Protein AF-A0A090TA53-F1 (afdb_monomer_lite)

Foldseek 3Di:
DDPVVVLVVVCVVPNNVVSVVVSVVVVVVVLVVVLLVVLVVVLVVLVPPPVDDPVRSVVVNVVSVVVSDDPVCVVVSVVVVVVVVVVVVVPD

Sequence (92 aa):
MDAQSQFLVRESLVGTEASQRLAALDEKRAQFEQSVQSYMLVRAEIIENESLSEYDREQAIAELREPLFDSSQIRRIEALERIHDQNSALTP

pLDDT: mean 89.62, std 10.16, range [51.66, 98.19]

Structure (mmCIF, N/CA/C/O backbone):
data_AF-A0A090TA53-F1
#
_entry.id   AF-A0A090TA53-F1
#
loop_
_atom_site.group_PDB
_atom_site.id
_atom_site.type_symbol
_atom_site.label_atom_id
_atom_site.label_alt_id
_atom_site.label_comp_id
_atom_site.label_asym_id
_atom_site.label_entity_id
_atom_site.label_seq_id
_atom_site.pdbx_PDB_ins_code
_atom_site.Cartn_x
_atom_site.Cartn_y
_atom_site.Cartn_z
_atom_site.occupancy
_atom_site.B_iso_or_equiv
_atom_site.auth_seq_id
_atom_site.auth_comp_id
_atom_site.auth_asym_id
_atom_site.auth_atom_id
_atom_site.pdbx_PDB_model_num
ATOM 1 N N . MET A 1 1 ? -23.779 -9.334 8.877 1.00 56.91 1 MET A N 1
ATOM 2 C CA . MET A 1 1 ? -24.096 -8.457 10.023 1.00 56.91 1 MET A CA 1
ATOM 3 C C . MET A 1 1 ? -23.967 -7.038 9.503 1.00 56.91 1 MET A C 1
ATOM 5 O O . MET A 1 1 ? -22.934 -6.753 8.912 1.00 56.91 1 MET A O 1
ATOM 9 N N . ASP A 1 2 ? -25.010 -6.215 9.580 1.00 74.69 2 ASP A N 1
ATOM 10 C CA . ASP A 1 2 ? -24.932 -4.822 9.116 1.00 74.69 2 ASP A CA 1
ATOM 11 C C . ASP A 1 2 ? -24.172 -3.936 10.129 1.00 74.69 2 ASP A C 1
ATOM 13 O O . ASP A 1 2 ? -23.977 -4.310 11.291 1.00 74.69 2 ASP A O 1
ATOM 17 N N . ALA A 1 3 ? -23.696 -2.770 9.678 1.00 71.44 3 ALA A N 1
ATOM 18 C CA . ALA A 1 3 ? -22.881 -1.863 10.493 1.00 71.44 3 ALA A CA 1
ATOM 19 C C . ALA A 1 3 ? -23.627 -1.342 11.741 1.00 71.44 3 ALA A C 1
ATOM 21 O O . ALA A 1 3 ? -23.013 -1.097 12.780 1.00 71.44 3 ALA A O 1
ATOM 22 N N . GLN A 1 4 ? -24.958 -1.227 11.668 1.00 67.81 4 GLN A N 1
ATOM 23 C CA . GLN A 1 4 ? -25.808 -0.786 12.779 1.00 67.81 4 GLN A CA 1
ATOM 24 C C . GLN A 1 4 ? -25.910 -1.849 13.882 1.00 67.81 4 GLN A C 1
ATOM 26 O O . GLN A 1 4 ? -25.753 -1.534 15.061 1.00 67.81 4 GLN A O 1
ATOM 31 N N . SER A 1 5 ? -26.077 -3.120 13.515 1.00 73.88 5 SER A N 1
ATOM 32 C CA . SER A 1 5 ? -26.095 -4.252 14.449 1.00 73.88 5 SER A CA 1
ATOM 33 C C . SER A 1 5 ? -24.766 -4.386 15.193 1.00 73.88 5 SER A C 1
ATOM 35 O O . SER A 1 5 ? -24.740 -4.668 16.390 1.00 73.88 5 SER A O 1
ATOM 37 N N . GLN A 1 6 ? -23.647 -4.154 14.501 1.00 74.25 6 GLN A N 1
ATOM 38 C CA . GLN A 1 6 ? -22.314 -4.214 15.099 1.00 74.25 6 GLN A CA 1
ATOM 39 C C . GLN A 1 6 ? -22.075 -3.062 16.091 1.00 74.25 6 GLN A C 1
ATOM 41 O O . GLN A 1 6 ? -21.452 -3.269 17.135 1.00 74.25 6 GLN A O 1
ATOM 46 N N . PHE A 1 7 ? -22.607 -1.870 15.801 1.00 72.06 7 PHE A N 1
ATOM 47 C CA . PHE A 1 7 ? -22.533 -0.705 16.685 1.00 72.06 7 PHE A CA 1
ATOM 48 C C . PHE A 1 7 ? -23.278 -0.922 18.009 1.00 72.06 7 PHE A C 1
ATOM 50 O O . PHE A 1 7 ? -22.698 -0.679 19.066 1.00 72.06 7 PHE A O 1
ATOM 57 N N . LEU A 1 8 ? -24.518 -1.424 17.972 1.00 71.88 8 LEU A N 1
ATOM 58 C CA . LEU A 1 8 ? -25.337 -1.639 19.177 1.00 71.88 8 LEU A CA 1
ATOM 59 C C . LEU A 1 8 ? -24.719 -2.679 20.123 1.00 71.88 8 LEU A C 1
ATOM 61 O O . LEU A 1 8 ? -24.676 -2.487 21.338 1.00 71.88 8 LEU A O 1
ATOM 65 N N . VAL A 1 9 ? -24.167 -3.760 19.562 1.00 78.81 9 VAL A N 1
ATOM 66 C CA . VAL A 1 9 ? -23.433 -4.767 20.343 1.00 78.81 9 VAL A CA 1
ATOM 67 C C . VAL A 1 9 ? -22.211 -4.140 21.013 1.00 78.81 9 VAL A C 1
ATOM 69 O O . VAL A 1 9 ? -21.992 -4.340 22.205 1.00 78.81 9 VAL A O 1
ATOM 72 N N . ARG A 1 10 ? -21.428 -3.336 20.287 1.00 77.50 10 ARG A N 1
ATOM 73 C CA . ARG A 1 10 ? -20.239 -2.673 20.843 1.00 77.50 10 ARG A CA 1
ATOM 74 C C . ARG A 1 10 ? -20.591 -1.633 21.897 1.00 77.50 10 ARG A C 1
ATOM 76 O O . ARG A 1 10 ? -19.935 -1.595 22.930 1.00 77.50 10 ARG A O 1
ATOM 83 N N . GLU A 1 11 ? -21.636 -0.843 21.685 1.00 74.94 11 GLU A N 1
ATOM 84 C CA . GLU A 1 11 ? -22.104 0.141 22.662 1.00 74.94 11 GLU A CA 1
ATOM 85 C C . GLU A 1 11 ? -22.418 -0.512 24.012 1.00 74.94 11 GLU A C 1
ATOM 87 O O . GLU A 1 11 ? -21.957 -0.025 25.041 1.00 74.94 11 GLU A O 1
ATOM 92 N N . SER A 1 12 ? -23.102 -1.659 24.014 1.00 76.31 12 SER A N 1
ATOM 93 C CA . SER A 1 12 ? -23.392 -2.389 25.256 1.00 76.31 12 SER A CA 1
ATOM 94 C C . SER A 1 12 ? -22.147 -2.920 25.987 1.00 76.31 12 SER A C 1
ATOM 96 O O . SER A 1 12 ? -22.204 -3.160 27.190 1.00 76.31 12 SER A O 1
ATOM 98 N N . LEU A 1 13 ? -21.021 -3.085 25.281 1.00 78.50 13 LEU A N 1
ATOM 99 C CA . LEU A 1 13 ? -19.777 -3.648 25.817 1.00 78.50 13 LEU A CA 1
ATOM 100 C C . LEU A 1 13 ? -18.770 -2.581 26.259 1.00 78.50 13 LEU A C 1
ATOM 102 O O . LEU A 1 13 ? -18.066 -2.778 27.246 1.00 78.50 13 LEU A O 1
ATOM 106 N N . VAL A 1 14 ? -18.662 -1.480 25.510 1.00 83.19 14 VAL A N 1
ATOM 107 C CA . VAL A 1 14 ? -17.617 -0.457 25.708 1.00 83.19 14 VAL A CA 1
ATOM 108 C C . VAL A 1 14 ? -18.170 0.952 25.947 1.00 83.19 14 VAL A C 1
ATOM 110 O O . VAL A 1 14 ? -17.399 1.879 26.194 1.00 83.19 14 VAL A O 1
ATOM 113 N N . GLY A 1 15 ? -19.492 1.128 25.896 1.00 85.25 15 GLY A N 1
ATOM 114 C CA . GLY A 1 15 ? -20.159 2.426 25.964 1.00 85.25 15 GLY A CA 1
ATOM 115 C C . GLY A 1 15 ? -20.156 3.179 24.628 1.00 85.25 15 GLY A C 1
ATOM 116 O O . GLY A 1 15 ? -19.422 2.853 23.690 1.00 85.25 15 GLY A O 1
ATOM 117 N N . THR A 1 16 ? -20.987 4.216 24.537 1.00 82.56 16 THR A N 1
ATOM 118 C CA . THR A 1 16 ? -21.258 4.958 23.294 1.00 82.56 16 THR A CA 1
ATOM 119 C C . THR A 1 16 ? -20.009 5.620 22.704 1.00 82.56 16 THR A C 1
ATOM 121 O O . THR A 1 16 ? -19.736 5.458 21.516 1.00 82.56 16 THR A O 1
ATOM 124 N N . GLU A 1 17 ? -19.201 6.312 23.519 1.00 83.31 17 GLU A N 1
ATOM 125 C CA . GLU A 1 17 ? -17.998 7.024 23.045 1.00 83.31 17 GLU A CA 1
ATOM 126 C C . GLU A 1 17 ? -16.961 6.057 22.448 1.00 83.31 17 GLU A C 1
ATOM 128 O O . GLU A 1 17 ? -16.405 6.291 21.373 1.00 83.31 17 GLU A O 1
ATOM 133 N N . ALA A 1 18 ? -16.712 4.928 23.117 1.00 83.50 18 ALA A N 1
ATOM 134 C CA . ALA A 1 18 ? -15.784 3.924 22.612 1.00 83.50 18 ALA A CA 1
ATOM 135 C C . ALA A 1 18 ? -16.329 3.219 21.359 1.00 83.50 18 ALA A C 1
ATOM 137 O O . ALA A 1 18 ? -15.556 2.957 20.436 1.00 83.50 18 ALA A O 1
ATOM 138 N N . SER A 1 19 ? -17.644 2.977 21.285 1.00 84.94 19 SER A N 1
ATOM 139 C CA . SER A 1 19 ? -18.291 2.422 20.090 1.00 84.94 19 SER A CA 1
ATOM 140 C C . SER A 1 19 ? -18.147 3.349 18.876 1.00 84.94 19 SER A C 1
ATOM 142 O O . SER A 1 19 ? -17.775 2.895 17.794 1.00 84.94 19 SER A O 1
ATOM 144 N N . GLN A 1 20 ? -18.325 4.663 19.057 1.00 85.31 20 GLN A N 1
ATOM 145 C CA . GLN A 1 20 ? -18.125 5.664 17.999 1.00 85.31 20 GLN A CA 1
ATOM 146 C C . GLN A 1 20 ? -16.675 5.707 17.500 1.00 85.31 20 GLN A C 1
ATOM 148 O O . GLN A 1 20 ? -16.439 5.699 16.291 1.00 85.31 20 GLN A O 1
ATOM 153 N N . ARG A 1 21 ? -15.686 5.695 18.408 1.00 88.75 21 ARG A N 1
ATOM 154 C CA . ARG A 1 21 ? -14.263 5.640 18.018 1.00 88.75 21 ARG A CA 1
ATOM 155 C C . ARG A 1 21 ? -13.928 4.373 17.237 1.00 88.75 21 ARG A C 1
ATOM 157 O O . ARG A 1 21 ? -13.141 4.427 16.294 1.00 88.75 21 ARG A O 1
ATOM 164 N N . LEU A 1 22 ? -14.522 3.244 17.617 1.00 88.75 22 LEU A N 1
ATOM 165 C CA . LEU A 1 22 ? -14.316 1.973 16.933 1.00 88.75 22 LEU A CA 1
ATOM 166 C C . LEU A 1 22 ? -14.972 1.957 15.544 1.00 88.75 22 LEU A C 1
ATOM 168 O O . LEU A 1 22 ? -14.354 1.479 14.599 1.00 88.75 22 LEU A O 1
ATOM 172 N N . ALA A 1 23 ? -16.164 2.539 15.392 1.00 88.81 23 ALA A N 1
ATOM 173 C CA . ALA A 1 23 ? -16.797 2.709 14.084 1.00 88.81 23 ALA A CA 1
ATOM 174 C C . ALA A 1 23 ? -15.942 3.577 13.142 1.00 88.81 23 ALA A C 1
ATOM 176 O O . ALA A 1 23 ? -15.692 3.185 12.006 1.00 88.81 23 ALA A O 1
ATOM 177 N N . ALA A 1 24 ? -15.406 4.700 13.635 1.00 90.06 24 ALA A N 1
ATOM 178 C CA . ALA A 1 24 ? -14.502 5.549 12.855 1.00 90.06 24 ALA A CA 1
ATOM 179 C C . ALA A 1 24 ? -13.187 4.834 12.484 1.00 90.06 24 ALA A C 1
ATOM 181 O O . ALA A 1 24 ? -12.629 5.057 11.410 1.00 90.06 24 ALA A O 1
ATOM 182 N N . LEU A 1 25 ? -12.668 3.969 13.364 1.00 90.94 25 LEU A N 1
ATOM 183 C CA . LEU A 1 25 ? -11.505 3.134 13.060 1.00 90.94 25 LEU A CA 1
ATOM 184 C C . LEU A 1 25 ? -11.810 2.117 11.955 1.00 90.94 25 LEU A C 1
ATOM 186 O O . LEU A 1 25 ? -10.973 1.912 11.078 1.00 90.94 25 LEU A O 1
ATOM 190 N N . ASP A 1 26 ? -12.983 1.489 11.991 1.00 90.94 26 ASP A N 1
ATOM 191 C CA . ASP A 1 26 ? -13.389 0.515 10.978 1.00 90.94 26 ASP A CA 1
ATOM 192 C C . ASP A 1 26 ? -13.590 1.170 9.610 1.00 90.94 26 ASP A C 1
ATOM 194 O O . ASP A 1 26 ? -13.133 0.627 8.607 1.00 90.94 26 ASP A O 1
ATOM 198 N N . GLU A 1 27 ? -14.166 2.372 9.561 1.00 92.69 27 GLU A N 1
ATOM 199 C CA . GLU A 1 27 ? -14.270 3.145 8.320 1.00 92.69 27 GLU A CA 1
ATOM 200 C C . GLU A 1 27 ? -12.885 3.455 7.731 1.00 92.69 27 GLU A C 1
ATOM 202 O O . GLU A 1 27 ? -12.634 3.196 6.554 1.00 92.69 27 GLU A O 1
ATOM 207 N N . LYS A 1 28 ? -11.940 3.918 8.563 1.00 91.62 28 LYS A N 1
ATOM 208 C CA . LYS A 1 28 ? -10.552 4.162 8.134 1.00 91.62 28 LYS A CA 1
ATOM 209 C C . LYS A 1 28 ? -9.865 2.896 7.624 1.00 91.62 28 LYS A C 1
ATOM 211 O O . LYS A 1 28 ? -9.068 2.966 6.692 1.00 91.62 28 LYS A O 1
ATOM 216 N N . ARG A 1 29 ? -10.145 1.739 8.233 1.00 91.88 29 ARG A N 1
ATOM 217 C CA . ARG A 1 29 ? -9.612 0.447 7.776 1.00 91.88 29 ARG A CA 1
ATOM 218 C C . ARG A 1 29 ? -10.181 0.061 6.419 1.00 91.88 29 ARG A C 1
ATOM 220 O O . ARG A 1 29 ? -9.398 -0.286 5.545 1.00 91.88 29 ARG A O 1
ATOM 227 N N . ALA A 1 30 ? -11.494 0.182 6.237 1.00 93.12 30 ALA A N 1
ATOM 228 C CA . ALA A 1 30 ? -12.148 -0.128 4.970 1.00 93.12 30 ALA A CA 1
ATOM 229 C C . ALA A 1 30 ? -11.628 0.764 3.830 1.00 93.12 30 ALA A C 1
ATOM 231 O O . ALA A 1 30 ? -11.285 0.259 2.764 1.00 93.12 30 ALA A O 1
ATOM 232 N N . GLN A 1 31 ? -11.488 2.072 4.075 1.00 94.44 31 GLN A N 1
ATOM 233 C CA . GLN A 1 31 ? -10.904 3.008 3.107 1.00 94.44 31 GLN A CA 1
ATOM 234 C C . GLN A 1 31 ? -9.460 2.627 2.757 1.00 94.44 31 GLN A C 1
ATOM 236 O O . GLN A 1 31 ? -9.105 2.558 1.584 1.00 94.44 31 GLN A O 1
ATOM 241 N N . PHE A 1 32 ? -8.634 2.318 3.762 1.00 93.62 32 PHE A N 1
ATOM 242 C CA . PHE A 1 32 ? -7.259 1.877 3.534 1.00 93.62 32 PHE A CA 1
ATOM 243 C C . PHE A 1 32 ? -7.195 0.581 2.712 1.00 93.62 32 PHE A C 1
ATOM 245 O O . PHE A 1 32 ? -6.415 0.496 1.770 1.00 93.62 32 PHE A O 1
ATOM 252 N N . GLU A 1 33 ? -8.010 -0.422 3.042 1.00 93.75 33 GLU A N 1
ATOM 253 C CA . GLU A 1 33 ? -8.065 -1.690 2.307 1.00 93.75 33 GLU A CA 1
ATOM 254 C C . GLU A 1 33 ? -8.471 -1.482 0.846 1.00 93.75 33 GLU A C 1
ATOM 256 O O . GLU A 1 33 ? -7.847 -2.058 -0.045 1.00 93.75 33 GLU A O 1
ATOM 261 N N . GLN A 1 34 ? -9.445 -0.609 0.587 1.00 96.25 34 GLN A N 1
ATOM 262 C CA . GLN A 1 34 ? -9.858 -0.262 -0.770 1.00 96.25 34 GLN A CA 1
ATOM 263 C C . GLN A 1 34 ? -8.736 0.432 -1.559 1.00 96.25 34 GLN A C 1
ATOM 265 O O . GLN A 1 34 ? -8.498 0.089 -2.723 1.00 96.25 34 GLN A O 1
ATOM 270 N N . SER A 1 35 ? -8.010 1.363 -0.929 1.00 96.44 35 SER A N 1
ATOM 271 C CA . SER A 1 35 ? -6.843 2.009 -1.544 1.00 96.44 35 SER A CA 1
ATOM 272 C C . SER A 1 35 ? -5.741 0.999 -1.858 1.00 96.44 35 SER A C 1
ATOM 274 O O . SER A 1 35 ? -5.181 1.033 -2.950 1.00 96.44 35 SER A O 1
ATOM 276 N N . VAL A 1 36 ? -5.462 0.056 -0.950 1.00 97.19 36 VAL A N 1
ATOM 277 C CA . VAL A 1 36 ? -4.468 -1.009 -1.172 1.00 97.19 36 VAL A CA 1
ATOM 278 C C . VAL A 1 36 ? -4.876 -1.933 -2.313 1.00 97.19 36 VAL A C 1
ATOM 280 O O . VAL A 1 36 ? -4.039 -2.254 -3.149 1.00 97.19 36 VAL A O 1
ATOM 283 N N . GLN A 1 37 ? -6.137 -2.357 -2.381 1.00 96.56 37 GLN A N 1
ATOM 284 C CA . GLN A 1 37 ? -6.614 -3.215 -3.470 1.00 96.56 37 GLN A CA 1
ATOM 285 C C . GLN A 1 37 ? -6.462 -2.528 -4.828 1.00 96.56 37 GLN A C 1
ATOM 287 O O . GLN A 1 37 ? -5.916 -3.118 -5.756 1.00 96.56 37 GLN A O 1
ATOM 292 N N . SER A 1 38 ? -6.885 -1.265 -4.921 1.00 97.06 38 SER A N 1
ATOM 293 C CA . SER A 1 38 ? -6.766 -0.475 -6.153 1.00 97.06 38 SER A CA 1
ATOM 294 C C . SER A 1 38 ? -5.301 -0.288 -6.553 1.00 97.06 38 SER A C 1
ATOM 296 O O . SER A 1 38 ? -4.941 -0.481 -7.710 1.00 97.06 38 SER A O 1
ATOM 298 N N . TYR A 1 39 ? -4.446 0.018 -5.578 1.00 98.19 39 TYR A N 1
ATOM 299 C CA . TYR A 1 39 ? -3.004 0.134 -5.763 1.00 98.19 39 TYR A CA 1
ATOM 300 C C . TYR A 1 39 ? -2.367 -1.159 -6.293 1.00 98.19 39 TYR A C 1
ATOM 302 O O . TYR A 1 39 ? -1.601 -1.113 -7.252 1.00 98.19 39 TYR A O 1
ATOM 310 N N . MET A 1 40 ? -2.702 -2.315 -5.709 1.00 97.75 40 MET A N 1
ATOM 311 C CA . MET A 1 40 ? -2.124 -3.606 -6.105 1.00 97.75 40 MET A CA 1
ATOM 312 C C . MET A 1 40 ? -2.485 -3.999 -7.542 1.00 97.75 40 MET A C 1
ATOM 314 O O . MET A 1 40 ? -1.657 -4.603 -8.218 1.00 97.75 40 MET A O 1
ATOM 318 N N . LEU A 1 41 ? -3.676 -3.625 -8.026 1.00 97.56 41 LEU A N 1
ATOM 319 C CA . LEU A 1 41 ? -4.071 -3.853 -9.421 1.00 97.56 41 LEU A CA 1
ATOM 320 C C . LEU A 1 41 ? -3.191 -3.054 -10.390 1.00 97.56 41 LEU A C 1
ATOM 322 O O . LEU A 1 41 ? -2.610 -3.628 -11.303 1.00 97.56 41 LEU A O 1
ATOM 326 N N . VAL A 1 42 ? -3.019 -1.752 -10.145 1.00 98.19 42 VAL A N 1
ATOM 327 C CA . VAL A 1 42 ? -2.172 -0.894 -10.996 1.00 98.19 42 VAL A CA 1
ATOM 328 C C . VAL A 1 42 ? -0.699 -1.305 -10.900 1.00 98.19 42 VAL A C 1
ATOM 330 O O . VAL A 1 42 ? 0.019 -1.319 -11.897 1.00 98.19 42 VAL A O 1
ATOM 333 N N . ARG A 1 43 ? -0.236 -1.704 -9.709 1.00 98.19 43 ARG A N 1
ATOM 334 C CA . ARG A 1 43 ? 1.113 -2.251 -9.520 1.00 98.19 43 ARG A CA 1
ATOM 335 C C . ARG A 1 43 ? 1.344 -3.499 -10.376 1.00 98.19 43 ARG A C 1
ATOM 337 O O . ARG A 1 43 ? 2.421 -3.624 -10.953 1.00 98.19 43 ARG A O 1
ATOM 344 N N . ALA A 1 44 ? 0.367 -4.402 -10.468 1.00 97.44 44 ALA A N 1
ATOM 345 C CA . ALA A 1 44 ? 0.483 -5.599 -11.298 1.00 97.44 44 ALA A CA 1
ATOM 346 C C . ALA A 1 44 ? 0.682 -5.240 -12.780 1.00 97.44 44 ALA A C 1
ATOM 348 O O . ALA A 1 44 ? 1.583 -5.779 -13.415 1.00 97.44 44 ALA A O 1
ATOM 349 N N . GLU A 1 45 ? -0.049 -4.247 -13.296 1.00 97.88 45 GLU A N 1
ATOM 350 C CA . GLU A 1 45 ? 0.131 -3.753 -14.671 1.00 97.88 45 GLU A CA 1
ATOM 351 C C . GLU A 1 45 ? 1.558 -3.226 -14.916 1.00 97.88 45 GLU A C 1
ATOM 353 O O . GLU A 1 45 ? 2.161 -3.498 -15.956 1.00 97.88 45 GLU A O 1
ATOM 358 N N . ILE A 1 46 ? 2.146 -2.522 -13.938 1.00 97.81 46 ILE A N 1
ATOM 359 C CA . ILE A 1 46 ? 3.544 -2.061 -14.012 1.00 97.81 46 ILE A CA 1
ATOM 360 C C . ILE A 1 46 ? 4.517 -3.250 -14.031 1.00 97.81 46 ILE A C 1
ATOM 362 O O . ILE A 1 46 ? 5.507 -3.212 -14.760 1.00 97.81 46 ILE A O 1
ATOM 366 N N . ILE A 1 47 ? 4.249 -4.313 -13.266 1.00 96.19 47 ILE A N 1
ATOM 367 C CA . ILE A 1 47 ? 5.079 -5.532 -13.183 1.00 96.19 47 ILE A CA 1
ATOM 368 C C . ILE A 1 47 ? 4.929 -6.436 -14.412 1.00 96.19 47 ILE A C 1
ATOM 370 O O . ILE A 1 47 ? 5.868 -7.143 -14.777 1.00 96.19 47 ILE A O 1
ATOM 374 N N . GLU A 1 48 ? 3.818 -6.370 -15.130 1.00 96.06 48 GLU A N 1
ATOM 375 C CA . GLU A 1 48 ? 3.619 -7.130 -16.370 1.00 96.06 48 GLU A CA 1
ATOM 376 C C . GLU A 1 48 ? 4.132 -6.383 -17.612 1.00 96.06 48 GLU A C 1
ATOM 378 O O . GLU A 1 48 ? 4.381 -6.989 -18.650 1.00 96.06 48 GLU A O 1
ATOM 383 N N . ASN A 1 49 ? 4.384 -5.075 -17.510 1.00 96.81 49 ASN A N 1
ATOM 384 C CA . ASN A 1 49 ? 4.864 -4.254 -18.622 1.00 96.81 49 ASN A CA 1
ATOM 385 C C . ASN A 1 49 ? 6.318 -4.548 -19.062 1.00 96.81 49 ASN A C 1
ATOM 387 O O . ASN A 1 49 ? 7.257 -3.862 -18.658 1.00 96.81 49 ASN A O 1
ATOM 391 N N . GLU A 1 50 ? 6.503 -5.513 -19.966 1.00 95.94 50 GLU A N 1
ATOM 392 C CA . GLU A 1 50 ? 7.795 -5.939 -20.544 1.00 95.94 50 GLU A CA 1
ATOM 393 C C . GLU A 1 50 ? 8.660 -4.826 -21.164 1.00 95.94 50 GLU A C 1
ATOM 395 O O . GLU A 1 50 ? 9.862 -5.022 -21.337 1.00 95.94 50 GLU A O 1
ATOM 400 N N . SER A 1 51 ? 8.091 -3.657 -21.481 1.00 96.81 51 SER A N 1
ATOM 401 C CA . SER A 1 51 ? 8.863 -2.525 -22.015 1.00 96.81 51 SER A CA 1
ATOM 402 C C . SER A 1 51 ? 9.703 -1.794 -20.964 1.00 96.81 51 SER A C 1
ATOM 404 O O . SER A 1 51 ? 10.625 -1.064 -21.330 1.00 96.81 51 SER A O 1
ATOM 406 N N . LEU A 1 52 ? 9.408 -1.988 -19.674 1.00 96.75 52 LEU A N 1
ATOM 407 C CA . LEU A 1 52 ? 10.131 -1.367 -18.568 1.00 96.75 52 LEU A CA 1
ATOM 408 C C . LEU A 1 52 ? 11.250 -2.278 -18.058 1.00 96.75 52 LEU A C 1
ATOM 410 O O . LEU A 1 52 ? 11.048 -3.480 -17.837 1.00 96.75 52 LEU A O 1
ATOM 414 N N . SER A 1 53 ? 12.416 -1.683 -17.797 1.00 97.50 53 SER A N 1
ATOM 415 C CA . SER A 1 53 ? 13.467 -2.362 -17.039 1.00 97.50 53 SER A CA 1
ATOM 416 C C . SER A 1 53 ? 13.023 -2.601 -15.592 1.00 97.50 53 SER A C 1
ATOM 418 O O . SER A 1 53 ? 12.085 -1.974 -15.105 1.00 97.50 53 SER A O 1
ATOM 420 N N . GLU A 1 54 ? 13.700 -3.501 -14.880 1.00 95.00 54 GLU A N 1
ATOM 421 C CA . GLU A 1 54 ? 13.433 -3.744 -13.455 1.00 95.00 54 GLU A CA 1
ATOM 422 C C . GLU A 1 54 ? 13.537 -2.453 -12.629 1.00 95.00 54 GLU A C 1
ATOM 424 O O . GLU A 1 54 ? 12.628 -2.134 -11.867 1.00 95.00 54 GLU A O 1
ATOM 429 N N . TYR A 1 55 ? 14.578 -1.652 -12.877 1.00 96.94 55 TYR A N 1
ATOM 430 C CA . TYR A 1 55 ? 14.765 -0.352 -12.232 1.00 96.94 55 TYR A CA 1
ATOM 431 C C . TYR A 1 55 ? 13.610 0.619 -12.523 1.00 96.94 55 TYR A C 1
ATOM 433 O O . TYR A 1 55 ? 13.093 1.261 -11.610 1.00 96.94 55 TYR A O 1
ATOM 441 N N . ASP A 1 56 ? 13.160 0.698 -13.780 1.00 98.00 56 ASP A N 1
ATOM 442 C CA . ASP A 1 56 ? 12.058 1.595 -14.150 1.00 98.00 56 ASP A CA 1
ATOM 443 C C . ASP A 1 56 ? 10.729 1.152 -13.523 1.00 98.00 56 ASP A C 1
ATOM 445 O O . ASP A 1 56 ? 9.908 1.991 -13.150 1.00 98.00 56 ASP A O 1
ATOM 449 N N . ARG A 1 57 ? 10.513 -0.161 -13.359 1.00 97.81 57 ARG A N 1
ATOM 450 C CA . ARG A 1 57 ? 9.339 -0.695 -12.651 1.00 97.81 57 ARG A CA 1
ATOM 451 C C . ARG A 1 57 ? 9.375 -0.325 -11.178 1.00 97.81 57 ARG A C 1
ATOM 453 O O . ARG A 1 57 ? 8.368 0.147 -10.658 1.00 97.81 57 ARG A O 1
ATOM 460 N N . GLU A 1 58 ? 10.512 -0.504 -10.509 1.00 96.19 58 GLU A N 1
ATOM 461 C CA . GLU A 1 58 ? 10.668 -0.121 -9.101 1.00 96.19 58 GLU A CA 1
ATOM 462 C C . GLU A 1 58 ? 10.393 1.371 -8.889 1.00 96.19 58 GLU A C 1
ATOM 464 O O . GLU A 1 58 ? 9.660 1.743 -7.966 1.00 96.19 58 GLU A O 1
ATOM 469 N N . GLN A 1 59 ? 10.917 2.217 -9.779 1.00 97.81 59 GLN A N 1
ATOM 470 C CA . GLN A 1 59 ? 10.700 3.658 -9.732 1.00 97.81 59 GLN A CA 1
ATOM 471 C C . GLN A 1 59 ? 9.227 4.022 -9.965 1.00 97.81 59 GLN A C 1
ATOM 473 O O . GLN A 1 59 ? 8.649 4.767 -9.174 1.00 97.81 59 GLN A O 1
ATOM 478 N N . ALA A 1 60 ? 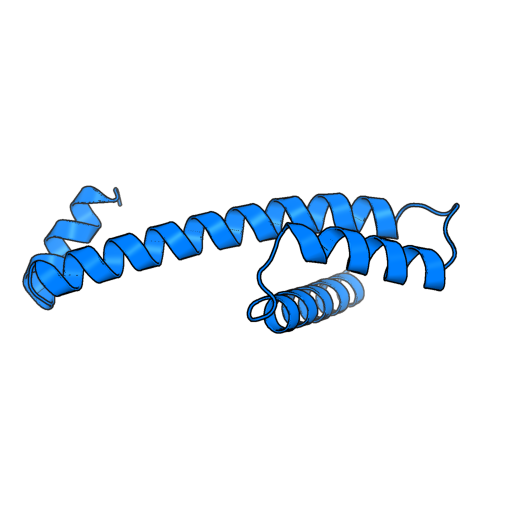8.581 3.441 -10.979 1.00 97.88 60 ALA A N 1
ATOM 479 C CA . ALA A 1 60 ? 7.162 3.673 -11.252 1.00 97.88 60 ALA A CA 1
ATOM 480 C C . ALA A 1 60 ? 6.260 3.222 -10.087 1.00 97.88 60 ALA A C 1
ATOM 482 O O . ALA A 1 60 ? 5.281 3.888 -9.754 1.00 97.88 60 ALA A O 1
ATOM 483 N N . ILE A 1 61 ? 6.603 2.116 -9.420 1.00 97.69 61 ILE A N 1
ATOM 484 C CA . ILE A 1 61 ? 5.894 1.629 -8.227 1.00 97.69 61 ILE A CA 1
ATOM 485 C C . ILE A 1 61 ? 6.099 2.577 -7.036 1.00 97.69 61 ILE A C 1
ATOM 487 O O . ILE A 1 61 ? 5.173 2.792 -6.252 1.00 97.69 61 ILE A O 1
ATOM 491 N N . ALA A 1 62 ? 7.292 3.152 -6.866 1.00 96.12 62 ALA A N 1
ATOM 492 C CA . ALA A 1 62 ? 7.532 4.169 -5.843 1.00 96.12 62 ALA A CA 1
ATOM 493 C C . ALA A 1 62 ? 6.690 5.429 -6.090 1.00 96.12 62 ALA A C 1
ATOM 495 O O . ALA A 1 62 ? 5.967 5.863 -5.192 1.00 96.12 62 ALA A O 1
ATOM 496 N N . GLU A 1 63 ? 6.698 5.944 -7.319 1.00 96.56 63 GLU A N 1
ATOM 497 C CA . GLU A 1 63 ? 5.916 7.117 -7.729 1.00 96.56 63 GLU A CA 1
ATOM 498 C C . GLU A 1 63 ? 4.402 6.886 -7.614 1.00 96.56 63 GLU A C 1
ATOM 500 O O . GLU A 1 63 ? 3.660 7.794 -7.241 1.00 96.56 63 GLU A O 1
ATOM 505 N N . LEU A 1 64 ? 3.936 5.657 -7.856 1.00 97.25 64 LEU A N 1
ATOM 506 C CA . LEU A 1 64 ? 2.539 5.273 -7.659 1.00 97.25 64 LEU A CA 1
ATOM 507 C C . LEU A 1 64 ? 2.118 5.332 -6.178 1.00 97.25 64 LEU A C 1
ATOM 509 O O . LEU A 1 64 ? 0.974 5.678 -5.881 1.00 97.25 64 LEU A O 1
ATOM 513 N N . ARG A 1 65 ? 3.011 4.997 -5.235 1.00 96.00 65 ARG A N 1
ATOM 514 C CA . ARG A 1 65 ? 2.691 4.950 -3.794 1.00 96.00 65 ARG A CA 1
ATOM 515 C C . ARG A 1 65 ? 2.571 6.321 -3.152 1.00 96.00 65 ARG A C 1
ATOM 517 O O . ARG A 1 65 ? 1.681 6.511 -2.323 1.00 96.00 65 ARG A O 1
ATOM 524 N N . GLU A 1 66 ? 3.478 7.235 -3.486 1.00 92.81 66 GLU A N 1
ATOM 525 C CA . GLU A 1 66 ? 3.620 8.530 -2.807 1.00 92.81 66 GLU A CA 1
ATOM 526 C C . GLU A 1 66 ? 2.317 9.340 -2.680 1.00 92.81 66 GLU A C 1
ATOM 528 O O . GLU A 1 66 ? 2.042 9.824 -1.581 1.00 92.81 66 GLU A O 1
ATOM 533 N N . PRO A 1 67 ? 1.478 9.484 -3.726 1.00 93.94 67 PRO A N 1
ATOM 534 C CA . PRO A 1 67 ? 0.234 10.244 -3.607 1.00 93.94 67 PRO A CA 1
ATOM 535 C C . PRO A 1 67 ? -0.909 9.466 -2.934 1.00 93.94 67 PRO A C 1
ATOM 537 O O . PRO A 1 67 ? -1.910 10.073 -2.557 1.00 93.94 67 PRO A O 1
ATOM 540 N N . LEU A 1 68 ? -0.803 8.139 -2.812 1.00 93.69 68 LEU A N 1
ATOM 541 C CA . LEU A 1 68 ? -1.891 7.277 -2.333 1.00 93.69 68 LEU A CA 1
ATOM 542 C C . LEU A 1 68 ? -1.835 7.008 -0.829 1.00 93.69 68 LEU A C 1
ATOM 544 O O . LEU A 1 68 ? -2.863 6.691 -0.226 1.00 93.69 68 LEU A O 1
ATOM 548 N N . PHE A 1 69 ? -0.651 7.107 -0.225 1.00 95.56 69 PHE A N 1
ATOM 549 C CA . PHE A 1 69 ? -0.427 6.698 1.156 1.00 95.56 69 PHE A CA 1
ATOM 550 C C . PHE A 1 69 ? 0.444 7.696 1.909 1.00 95.56 69 PHE A C 1
ATOM 552 O O . PHE A 1 69 ? 1.473 8.153 1.418 1.00 95.56 69 PHE A O 1
ATOM 559 N N . ASP A 1 70 ? 0.080 7.961 3.163 1.00 92.75 70 ASP A N 1
ATOM 560 C CA . ASP A 1 70 ? 0.909 8.776 4.047 1.00 92.75 70 ASP A CA 1
ATOM 561 C C . ASP A 1 70 ? 2.279 8.122 4.264 1.00 92.75 70 ASP A C 1
ATOM 563 O O . ASP A 1 70 ? 2.403 6.897 4.324 1.00 92.75 70 ASP A O 1
ATOM 567 N N . SER A 1 71 ? 3.304 8.930 4.541 1.00 87.88 71 SER A N 1
ATOM 568 C CA . SER A 1 71 ? 4.661 8.445 4.851 1.00 87.88 71 SER A CA 1
ATOM 569 C C . SER A 1 71 ? 4.697 7.392 5.970 1.00 87.88 71 SER A C 1
ATOM 571 O O . SER A 1 71 ? 5.510 6.467 5.951 1.00 87.88 71 SER A O 1
ATOM 573 N N . SER A 1 72 ? 3.774 7.484 6.933 1.00 89.25 72 SER A N 1
ATOM 574 C CA . SER A 1 72 ? 3.616 6.497 8.008 1.00 89.25 72 SER A CA 1
ATOM 575 C C . SER A 1 72 ? 3.120 5.128 7.519 1.00 89.25 72 SER A C 1
ATOM 577 O O . SER A 1 72 ? 3.431 4.106 8.135 1.00 89.25 72 SER A O 1
ATOM 579 N N . GLN A 1 73 ? 2.381 5.100 6.410 1.00 93.19 73 GLN A N 1
ATOM 580 C CA . GLN A 1 73 ? 1.791 3.912 5.802 1.00 93.19 73 GLN A CA 1
ATOM 581 C C . GLN A 1 73 ? 2.707 3.268 4.757 1.00 93.19 73 GLN A C 1
ATOM 583 O O . GLN A 1 73 ? 2.609 2.059 4.572 1.00 93.19 73 GLN A O 1
ATOM 588 N N . ILE A 1 74 ? 3.639 4.006 4.144 1.00 93.75 74 ILE A N 1
ATOM 589 C CA . ILE A 1 74 ? 4.536 3.482 3.094 1.00 93.75 74 ILE A CA 1
ATOM 590 C C . ILE A 1 74 ? 5.240 2.184 3.515 1.00 93.75 74 ILE A C 1
ATOM 592 O O . ILE A 1 74 ? 5.167 1.189 2.798 1.00 93.75 74 ILE A O 1
ATOM 596 N N . ARG A 1 75 ? 5.809 2.124 4.728 1.00 93.00 75 ARG A N 1
ATOM 597 C CA . ARG A 1 75 ? 6.451 0.892 5.240 1.00 93.00 75 A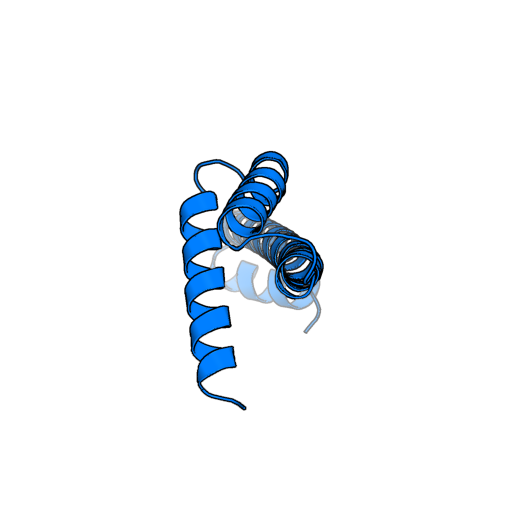RG A CA 1
ATOM 598 C C . ARG A 1 75 ? 5.496 -0.299 5.335 1.00 93.00 75 ARG A C 1
ATOM 600 O O . ARG A 1 75 ? 5.915 -1.446 5.185 1.00 93.00 75 ARG A O 1
ATOM 607 N N . ARG A 1 76 ? 4.216 -0.043 5.625 1.00 95.06 76 ARG A N 1
ATOM 608 C CA . ARG A 1 76 ? 3.174 -1.076 5.656 1.00 95.06 76 ARG A CA 1
ATOM 609 C C . ARG A 1 76 ? 2.856 -1.559 4.242 1.00 95.06 76 ARG A C 1
ATOM 611 O O . ARG A 1 76 ? 2.694 -2.759 4.065 1.00 95.06 76 ARG A O 1
ATOM 618 N N . ILE A 1 77 ? 2.794 -0.658 3.263 1.00 97.56 77 ILE A N 1
ATOM 619 C CA . ILE A 1 77 ? 2.546 -0.998 1.854 1.00 97.56 77 ILE A CA 1
ATOM 620 C C . ILE A 1 77 ? 3.671 -1.871 1.297 1.00 97.56 77 ILE A C 1
ATOM 622 O O . ILE A 1 77 ? 3.397 -2.965 0.818 1.00 97.56 77 ILE A O 1
ATOM 626 N N . GLU A 1 78 ? 4.928 -1.479 1.497 1.00 95.69 78 GLU A N 1
ATOM 627 C CA . GLU A 1 78 ? 6.096 -2.270 1.073 1.00 95.69 78 GLU A CA 1
ATOM 628 C C . GLU A 1 78 ? 6.116 -3.671 1.703 1.00 95.69 78 GLU A C 1
ATOM 630 O O . GLU A 1 78 ? 6.546 -4.651 1.097 1.00 95.69 78 GLU A O 1
ATOM 635 N N . ALA A 1 79 ? 5.652 -3.800 2.949 1.00 95.44 79 ALA A N 1
ATOM 636 C CA . ALA A 1 79 ? 5.521 -5.106 3.582 1.00 95.44 79 ALA A CA 1
ATOM 637 C C . ALA A 1 79 ? 4.424 -5.962 2.930 1.00 95.44 79 ALA A C 1
ATOM 639 O O . ALA A 1 79 ? 4.633 -7.159 2.743 1.00 95.44 79 ALA A O 1
ATOM 640 N N . LEU A 1 80 ? 3.281 -5.365 2.578 1.00 96.25 80 LEU A N 1
ATOM 641 C CA . LEU A 1 80 ? 2.186 -6.059 1.895 1.00 96.25 80 LEU A CA 1
ATOM 642 C C . LEU A 1 80 ? 2.593 -6.519 0.492 1.00 96.25 80 LEU A C 1
ATOM 644 O O . LEU A 1 80 ? 2.263 -7.639 0.119 1.00 96.25 80 LEU A O 1
ATOM 648 N N . GLU A 1 81 ? 3.352 -5.705 -0.241 1.00 96.50 81 GLU A N 1
ATOM 649 C CA . GLU A 1 81 ? 3.940 -6.077 -1.535 1.00 96.50 81 GLU A CA 1
ATOM 650 C C . GLU A 1 81 ? 4.843 -7.294 -1.397 1.00 96.50 81 GLU A C 1
ATOM 652 O O . GLU A 1 81 ? 4.611 -8.305 -2.047 1.00 96.50 81 GLU A O 1
ATOM 657 N N . ARG A 1 82 ? 5.808 -7.251 -0.468 1.00 95.31 82 ARG A N 1
ATOM 658 C CA . ARG A 1 82 ? 6.714 -8.383 -0.234 1.00 95.31 82 ARG A CA 1
ATOM 659 C C . ARG A 1 82 ? 5.966 -9.670 0.100 1.00 95.31 82 ARG A C 1
ATOM 661 O O . ARG A 1 82 ? 6.396 -10.733 -0.332 1.00 95.31 82 ARG A O 1
ATOM 668 N N . ILE A 1 83 ? 4.896 -9.594 0.895 1.00 94.75 83 ILE A N 1
ATOM 669 C CA . ILE A 1 83 ? 4.064 -10.760 1.232 1.00 94.75 83 ILE A CA 1
ATOM 670 C C . ILE A 1 83 ? 3.319 -11.264 -0.008 1.00 94.75 83 ILE A C 1
ATOM 672 O O . ILE A 1 83 ? 3.269 -12.471 -0.236 1.00 94.75 83 ILE A O 1
ATOM 676 N N . HIS A 1 84 ? 2.748 -10.357 -0.801 1.00 94.38 84 HIS A N 1
ATOM 677 C CA . HIS A 1 84 ? 2.058 -10.702 -2.039 1.00 94.38 84 HIS A CA 1
ATOM 678 C C . HIS A 1 84 ? 3.007 -11.387 -3.029 1.00 94.38 84 HIS A C 1
ATOM 680 O O . HIS A 1 84 ? 2.720 -12.495 -3.472 1.00 94.38 84 HIS A O 1
ATOM 686 N N . ASP A 1 85 ? 4.168 -10.790 -3.287 1.00 93.31 85 ASP A N 1
ATOM 687 C CA . ASP A 1 85 ? 5.160 -11.299 -4.235 1.00 93.31 85 ASP A CA 1
ATOM 688 C C . ASP A 1 85 ? 5.708 -12.670 -3.798 1.00 93.31 85 ASP A C 1
ATOM 690 O O . ASP A 1 85 ? 5.847 -13.579 -4.616 1.00 93.31 85 ASP A O 1
ATOM 694 N N . GLN A 1 86 ? 5.953 -12.862 -2.493 1.00 93.12 86 GLN A N 1
ATOM 695 C CA . GLN A 1 86 ? 6.340 -14.165 -1.937 1.00 93.12 86 GLN A CA 1
ATOM 696 C C . GLN A 1 86 ? 5.260 -15.231 -2.149 1.00 93.12 86 GLN A C 1
ATOM 698 O O . GLN A 1 86 ? 5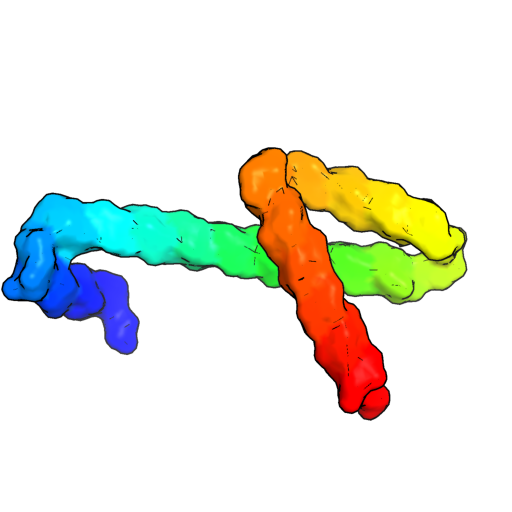.583 -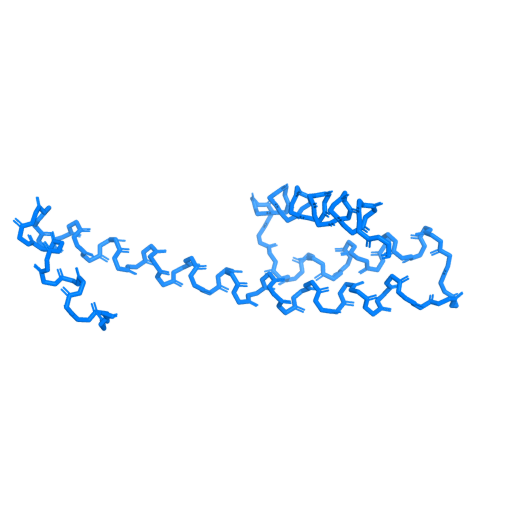16.363 -2.497 1.00 93.12 86 GLN A O 1
ATOM 703 N N . ASN A 1 87 ? 3.986 -14.889 -1.957 1.00 90.69 87 ASN A N 1
ATOM 704 C CA . ASN A 1 87 ? 2.887 -15.830 -2.167 1.00 90.69 87 ASN A CA 1
ATOM 705 C C . ASN A 1 87 ? 2.714 -16.186 -3.650 1.00 90.69 87 ASN A C 1
ATOM 707 O O . ASN A 1 87 ?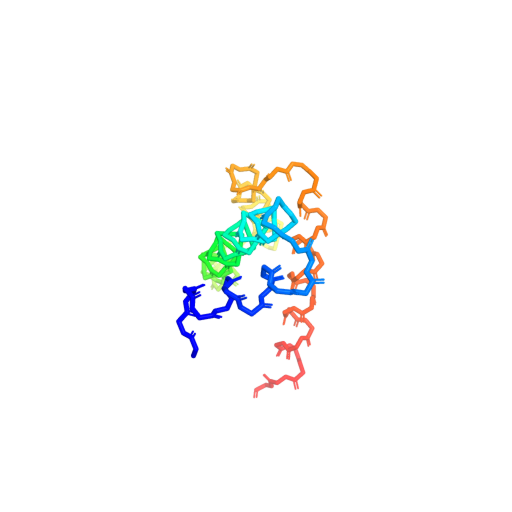 2.518 -17.359 -3.972 1.00 90.69 87 ASN A O 1
ATOM 711 N N . SER A 1 88 ? 2.837 -15.206 -4.545 1.00 85.69 88 SER A N 1
ATOM 712 C CA . SER A 1 88 ? 2.788 -15.427 -5.994 1.00 85.69 88 SER A CA 1
ATOM 713 C C . SER A 1 88 ? 3.943 -16.319 -6.462 1.00 85.69 88 SER A C 1
ATOM 715 O O . SER A 1 88 ? 3.734 -17.229 -7.254 1.00 85.69 88 SER A O 1
ATOM 717 N N . ALA A 1 89 ? 5.145 -16.167 -5.895 1.00 81.88 89 ALA A N 1
ATOM 718 C CA . ALA A 1 89 ? 6.277 -17.053 -6.186 1.00 81.88 89 ALA A CA 1
ATOM 719 C C . ALA A 1 89 ? 6.071 -18.510 -5.712 1.00 81.88 89 ALA A C 1
ATOM 721 O O . ALA A 1 89 ? 6.708 -19.426 -6.231 1.00 81.88 89 ALA A O 1
ATOM 722 N N . LEU A 1 90 ? 5.199 -18.740 -4.724 1.00 73.50 90 LEU A N 1
ATOM 723 C CA . LEU A 1 90 ? 4.883 -20.070 -4.184 1.00 73.50 90 LEU A CA 1
ATOM 724 C C . LEU A 1 90 ? 3.719 -20.769 -4.913 1.00 73.50 90 LEU A C 1
ATOM 726 O O . LEU A 1 90 ? 3.462 -21.943 -4.640 1.00 73.50 90 LEU A O 1
ATOM 730 N N . THR A 1 91 ? 3.017 -20.081 -5.819 1.00 56.16 91 THR A N 1
ATOM 731 C CA . THR A 1 91 ? 1.859 -20.609 -6.564 1.00 56.16 91 THR A CA 1
ATOM 732 C C . THR A 1 91 ? 2.039 -20.393 -8.076 1.00 56.16 91 THR A C 1
ATOM 734 O O . THR A 1 91 ? 1.618 -19.358 -8.583 1.00 56.16 91 THR A O 1
ATOM 737 N N . PRO A 1 92 ? 2.701 -21.331 -8.788 1.00 51.66 92 PRO A N 1
ATOM 738 C CA . PRO A 1 92 ? 2.966 -21.227 -10.226 1.00 51.66 92 PRO A CA 1
ATOM 739 C C . PRO A 1 92 ? 1.766 -21.588 -11.112 1.00 51.66 92 PRO A C 1
ATOM 741 O O . PRO A 1 92 ? 0.917 -22.405 -10.679 1.00 51.66 92 PRO A O 1
#

Organism: NCBI:txid990268

InterPro domains:
  IPR004961 Lipase chaperone [PF03280] (2-73)

Radius of gyration: 18.15 Å; chains: 1; bounding box: 41×32×48 Å

Secondary structure (DSSP, 8-state):
--HHHHHHHHHHHH-HHHHHHHHHHHHHHHHHHHHHHHHHHHHHHHHH-TTS-HHHHHHHHHHHHTTTS-HHHHHHHHHHHHHHHHHHHT--

=== Feature glossary ===
Legend for the data blocks above and below:

— What the protein is —

The amino-acid sequence is the protein's primary structure: the linear order of residues from the N-terminus to the C-terminus, written in one-letter code. Everything else here — the 3D coordinates, the secondary structure, the domain annotations — is ultimately a consequence of this string.

Database cross-references. InterPro integrates a dozen domain/family signature databases into unified entries with residue-range hits. GO terms attach function/process/location labels with evidence codes. CATH codes position the fold in a four-level structural taxonomy. Organism is the NCBI-taxonomy species name.

— Where its atoms are —

The mmCIF block holds the 3D Cartesian coordinates of each backbone atom (N, Cα, C, O) in ångströms. mmCIF is the PDB's canonical archive format — a tagged-loop text representation of the atomic model.

The six renders are orthographic views along the three Cartesian axes in both directions. Representation (cartoon, sticks, or surface) and color scheme (sequence-rainbow or by-chain) vary across proteins so the training set covers all the common visualization conventions.

— Local backbone conformation —

Secondary structure is the local, repeating backbone conformation. DSSP classifies it into eight states by reading the hydrogen-bond network: three helix types (H, G, I), two β types (E, B), two non-regular types (T, S), and unstructured coil (-).

SS3 is a coarse helix/strand/coil call (letters a/b/c) made by the P-SEA algorithm from inter-Cα distances and dihedrals. It is less detailed than DSSP but needs only Cα positions.

Backbone dihedral angles. Every residue except chain termini has a φ (preceding-C → N → Cα → C) and a ψ (N → Cα → C → next-N). They are reported in degrees following the IUPAC sign convention. Secondary structure is essentially a statement about which (φ, ψ) basin each residue occupies.

— Global shape and packing —

The geometric summary reports three shape descriptors. Rg (radius of gyration) measures how spread out the Cα atoms are about their centre of mass; compact globular proteins have small Rg, elongated or unfolded ones large. Cα contacts (<8 Å, |i−j|>4) count long-range residue pairs in spatial proximity — high for tightly packed folds, near zero for rods or random coil. The bounding-box extents give the protein's footprint along x, y, z in Å.

Solvent accessibility: the surface area of each residue that a 1.4 Å water probe can touch, in Å². When only backbone atoms are present the absolute values are lower than full-atom SASA (side chains contribut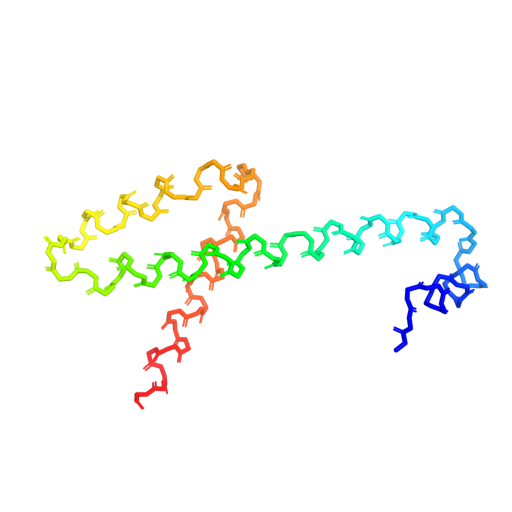e most of the area) and are flagged as backbone-only.

Plot images: a contact map (which residues are close in 3D, as an N×N binary image), a Ramachandran scatter (backbone torsion angles, revealing secondary-structure composition at a glance), and — for AlphaFold structures — a PAE heatmap (pairwise prediction confidence).

— Structural neighborhood —

Foldseek's 3Di representation compresses backbone geometry into a per-residue letter drawn from a learned twenty-state alphabet. It captures the tertiary interaction pattern around each residue — which residues are packed against it in space, regardless of where they are in sequence.

Structural nearest neighbors (via Foldseek easy-search vs the PDB). Reported per hit: target PDB id, E-value, and alignment TM-score. A TM-score above ~0.5 is the conventional threshold for 'same fold'.

— Confidence and disorder —

pLDDT (predicted Local Distance Difference Test) is AlphaFold's per-residue confidence score, ranging from 0 to 100. Values above 90 indicate high confidence (typically well-packed cores); 70–90 is confident; 50–70 low confidence; below 50 usually means the region is disordered or the prediction is unreliable there. AlphaFold stores pLDDT in the mmCIF B-factor column.

For experimental (PDB) structures, the B-factor (temperature factor) quantifies the positional spread of each atom in the crystal — a combination of thermal vibration and static disorder — in units of Å². High B-factors mark flexible loops or poorly resolved regions; low B-factors mark the rigid, well-ordered core.

Predicted Aligned Error (PAE) is an AlphaFold confidence matrix: entry (i, j) is the expected error in the position of residue j, in ångströms, when the prediction is superimposed on the true structure at residue i. Low PAE within a block of residues means that block is internally rigid and well-predicted; high PAE between two blocks means their relative placement is uncertain even if each block individually is confident.